Protein AF-Q7WXR9-F1 (afdb_monomer)

Nearest PDB structures (foldseek):
  2a3v-assembly1_D  TM=2.619E-01  e=4.541E+00  Vibrio cholerae O1 biovar El Tor str. N16961

Radius of gyration: 15.4 Å; Cα contacts (8 Å, |Δi|>4): 55; chains: 1; bounding box: 36×40×37 Å

Solvent-accessible surface area (backbone atoms only — not comparable to full-atom values): 5994 Å² total; per-residue (Å²): 142,75,81,87,66,77,50,71,37,52,57,32,43,6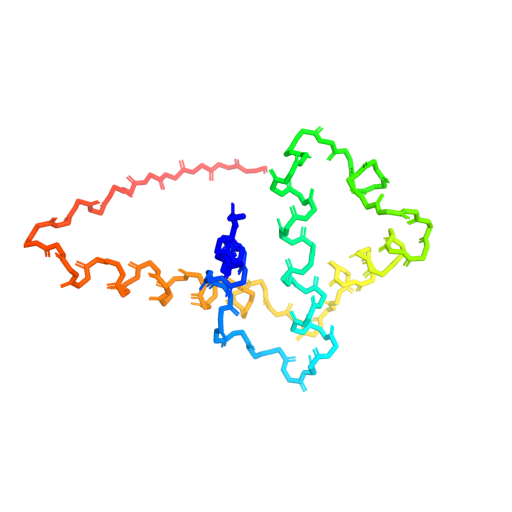7,74,49,69,74,91,38,74,68,55,35,54,46,55,37,52,50,48,44,34,41,68,77,32,75,89,49,53,68,66,74,36,36,96,42,69,74,50,28,56,50,50,53,54,61,76,65,42,87,89,59,58,70,60,58,68,46,47,24,40,53,50,44,49,52,56,57,51,71,78,44,97,75,82,86,86,86,82,86,88,86,88,134

Sequence (96 aa):
MKREATSWAAAEFKDIDLGDQRLNKRAVLLAERLAEKPTASIPSACGGWAETAAAYRFLAQDELDWRDILAPHWQSSAERMRACEVVLCIQDTTEL

Structure (mmCIF, N/CA/C/O backbone):
data_AF-Q7WXR9-F1
#
_entry.id   AF-Q7WXR9-F1
#
loop_
_atom_site.group_PDB
_atom_site.id
_atom_site.type_symbol
_atom_site.label_atom_id
_atom_site.label_alt_id
_atom_site.label_comp_id
_atom_site.label_asym_id
_atom_site.label_entity_id
_atom_site.label_seq_id
_atom_site.pdbx_PDB_ins_code
_atom_site.Cartn_x
_atom_site.Cartn_y
_atom_site.Cartn_z
_atom_site.occupancy
_atom_site.B_iso_or_equiv
_atom_site.auth_seq_id
_atom_site.auth_comp_id
_atom_site.auth_asym_id
_atom_site.auth_atom_id
_atom_site.pdbx_PDB_model_num
ATOM 1 N N . MET A 1 1 ? 14.101 25.081 9.491 1.00 45.28 1 MET A N 1
ATOM 2 C CA . MET A 1 1 ? 12.987 24.535 10.293 1.00 45.28 1 MET A CA 1
ATOM 3 C C . MET A 1 1 ? 12.158 23.613 9.409 1.00 45.28 1 MET A C 1
ATOM 5 O O . MET A 1 1 ? 11.341 24.114 8.656 1.00 45.28 1 MET A O 1
ATOM 9 N N . LYS A 1 2 ? 12.402 22.301 9.432 1.00 38.97 2 LYS A N 1
ATOM 10 C CA . LYS A 1 2 ? 11.483 21.278 8.907 1.00 38.97 2 LYS A CA 1
ATOM 11 C C . LYS A 1 2 ? 11.719 20.031 9.754 1.00 38.97 2 LYS A C 1
ATOM 13 O O . LYS A 1 2 ? 12.835 19.529 9.786 1.00 38.97 2 LYS A O 1
ATOM 18 N N . ARG A 1 3 ? 10.710 19.615 10.521 1.00 43.66 3 ARG A N 1
ATOM 19 C CA . ARG A 1 3 ? 10.681 18.267 11.093 1.00 43.66 3 ARG A CA 1
ATOM 20 C C . ARG A 1 3 ? 10.724 17.322 9.892 1.00 43.66 3 ARG A C 1
ATOM 22 O O . ARG A 1 3 ? 9.887 17.486 9.007 1.00 43.66 3 ARG A O 1
ATOM 29 N N . GLU A 1 4 ? 11.677 16.397 9.834 1.00 51.50 4 GLU A N 1
ATOM 30 C CA . GLU A 1 4 ? 11.507 15.210 8.993 1.00 51.50 4 GLU A CA 1
ATOM 31 C C . GLU A 1 4 ? 10.364 14.417 9.623 1.00 51.50 4 GLU A C 1
ATOM 33 O O . GLU A 1 4 ? 10.553 13.608 10.526 1.00 51.50 4 GLU A O 1
ATOM 38 N N . ALA A 1 5 ? 9.139 14.787 9.259 1.00 67.12 5 ALA A N 1
ATOM 39 C CA . ALA A 1 5 ? 7.988 13.964 9.539 1.00 67.12 5 ALA A CA 1
ATOM 40 C C . ALA A 1 5 ? 8.131 12.735 8.643 1.00 67.12 5 ALA A C 1
ATOM 42 O O . ALA A 1 5 ? 8.292 12.882 7.430 1.00 67.12 5 ALA A O 1
ATOM 43 N N . THR A 1 6 ? 8.103 11.550 9.250 1.00 80.12 6 THR A N 1
ATOM 44 C CA . THR A 1 6 ? 7.933 10.280 8.543 1.00 80.12 6 THR A CA 1
ATOM 45 C C . THR A 1 6 ? 6.868 10.452 7.458 1.00 80.12 6 THR A C 1
ATOM 47 O O . THR A 1 6 ? 5.803 11.011 7.739 1.00 80.12 6 THR A O 1
ATOM 50 N N . SER A 1 7 ? 7.166 10.038 6.221 1.00 92.88 7 SER A N 1
ATOM 51 C CA . SER A 1 7 ? 6.210 10.154 5.116 1.00 92.88 7 SER A CA 1
ATOM 52 C C . SER A 1 7 ? 4.918 9.409 5.456 1.00 92.88 7 SER A C 1
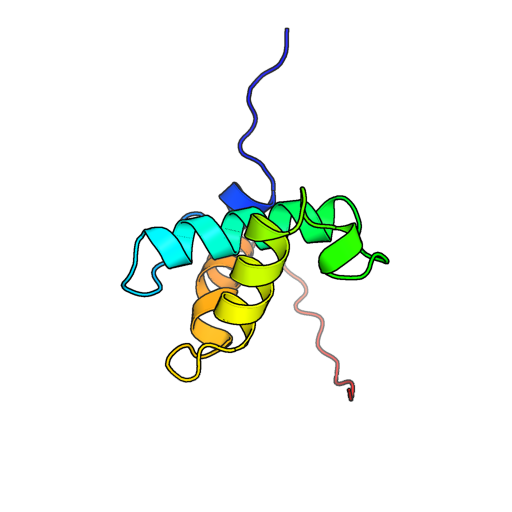ATOM 54 O O . SER A 1 7 ? 4.919 8.479 6.265 1.00 92.88 7 SER A O 1
ATOM 56 N N . TRP A 1 8 ? 3.806 9.801 4.829 1.00 95.38 8 TRP A N 1
ATOM 57 C CA . TRP A 1 8 ? 2.539 9.089 5.009 1.00 95.38 8 TRP A CA 1
ATOM 58 C C . TRP A 1 8 ? 2.703 7.588 4.733 1.00 95.38 8 TRP A C 1
ATOM 60 O O . TRP A 1 8 ? 2.321 6.772 5.565 1.00 95.38 8 TRP A O 1
ATOM 70 N N . ALA A 1 9 ? 3.356 7.223 3.627 1.00 97.38 9 ALA A N 1
ATOM 71 C CA . ALA A 1 9 ? 3.587 5.827 3.275 1.00 97.38 9 ALA A CA 1
ATOM 72 C C . ALA A 1 9 ? 4.440 5.107 4.330 1.00 97.38 9 ALA A C 1
ATOM 74 O O . ALA A 1 9 ? 4.082 4.021 4.772 1.00 97.38 9 ALA A O 1
ATOM 75 N N . ALA A 1 10 ? 5.535 5.716 4.793 1.00 97.00 10 ALA A N 1
ATOM 76 C CA . ALA A 1 10 ? 6.365 5.113 5.831 1.00 97.00 10 ALA A CA 1
ATOM 77 C C . ALA A 1 10 ? 5.612 4.942 7.163 1.00 97.00 10 ALA A C 1
ATOM 79 O O . ALA A 1 10 ? 5.904 4.008 7.903 1.00 97.00 10 ALA A O 1
ATOM 80 N N . ALA A 1 11 ? 4.635 5.803 7.462 1.00 96.81 11 ALA A N 1
ATOM 81 C CA . ALA A 1 11 ? 3.763 5.638 8.620 1.00 96.81 11 ALA A CA 1
ATOM 82 C C . ALA A 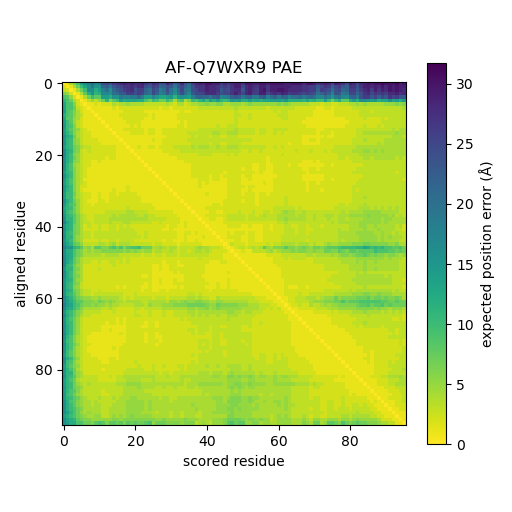1 11 ? 2.733 4.510 8.424 1.00 96.81 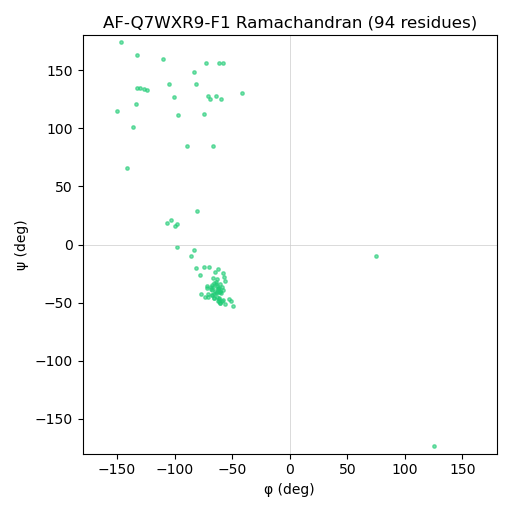11 ALA A C 1
ATOM 84 O O . ALA A 1 11 ? 2.570 3.696 9.326 1.00 96.81 11 ALA A O 1
ATOM 85 N N . GLU A 1 12 ? 2.068 4.429 7.264 1.00 97.81 12 GLU A N 1
ATOM 86 C CA . GLU A 1 12 ? 1.071 3.380 6.983 1.00 97.81 12 GLU A CA 1
ATOM 87 C C . GLU A 1 12 ? 1.685 1.981 6.886 1.00 97.81 12 GLU A C 1
ATOM 89 O O . GLU A 1 12 ? 1.073 1.006 7.315 1.00 97.81 12 GLU A O 1
ATOM 94 N N . PHE A 1 13 ? 2.893 1.882 6.334 1.00 97.81 13 PHE A N 1
ATOM 95 C CA . PHE A 1 13 ? 3.605 0.626 6.102 1.00 97.81 13 PHE A CA 1
ATOM 96 C C . PHE A 1 13 ? 4.720 0.382 7.133 1.00 97.81 13 PHE A C 1
ATOM 98 O O . PHE A 1 13 ? 5.647 -0.377 6.863 1.00 97.81 13 PHE A O 1
ATOM 105 N N . LYS A 1 14 ? 4.662 1.023 8.309 1.00 96.12 14 LYS A N 1
ATOM 106 C CA . LYS A 1 14 ? 5.733 0.968 9.325 1.00 96.12 14 LYS A CA 1
ATOM 107 C C . LYS A 1 14 ? 6.102 -0.458 9.773 1.00 96.12 14 LYS A C 1
ATOM 109 O O . LYS A 1 14 ? 7.268 -0.709 10.061 1.00 96.12 14 LYS A O 1
ATOM 114 N N . ASP A 1 15 ? 5.126 -1.368 9.771 1.00 96.88 15 ASP A N 1
ATOM 115 C CA . ASP A 1 15 ? 5.260 -2.766 10.207 1.00 96.88 15 ASP A CA 1
ATOM 116 C C . ASP A 1 15 ? 5.255 -3.752 9.023 1.00 96.88 15 ASP A C 1
ATOM 118 O O . ASP A 1 15 ? 4.976 -4.937 9.197 1.00 96.88 15 ASP A O 1
ATOM 122 N N . ILE A 1 16 ? 5.516 -3.279 7.796 1.00 97.81 16 ILE A N 1
ATOM 123 C CA . ILE A 1 16 ? 5.506 -4.149 6.617 1.00 97.81 16 ILE A CA 1
ATOM 124 C C . ILE A 1 16 ? 6.608 -5.214 6.698 1.00 97.81 16 ILE A C 1
ATOM 126 O O . ILE A 1 16 ? 7.793 -4.902 6.860 1.00 97.81 16 ILE A O 1
ATOM 130 N N . ASP A 1 17 ? 6.211 -6.472 6.513 1.00 97.06 17 ASP A N 1
ATOM 131 C CA . ASP A 1 17 ? 7.119 -7.608 6.411 1.00 97.06 17 ASP A CA 1
ATOM 132 C C . ASP A 1 17 ? 6.710 -8.541 5.267 1.00 97.06 17 ASP A C 1
ATOM 134 O O . ASP A 1 17 ? 5.784 -9.335 5.385 1.00 97.06 17 ASP A O 1
ATOM 138 N N . LEU A 1 18 ? 7.420 -8.421 4.147 1.00 96.75 18 LEU A N 1
ATOM 139 C CA . LEU A 1 18 ? 7.278 -9.264 2.961 1.00 96.75 18 LEU A CA 1
ATOM 140 C C . LEU A 1 18 ? 8.366 -10.353 2.907 1.00 96.75 18 LEU A C 1
ATOM 142 O O . LEU A 1 18 ? 8.657 -10.879 1.835 1.00 96.75 18 LEU A O 1
ATOM 146 N N . GLY A 1 19 ? 9.067 -10.624 4.017 1.00 95.81 19 GLY A N 1
ATOM 147 C CA . GLY A 1 19 ? 10.154 -11.608 4.087 1.00 95.81 19 GLY A CA 1
ATOM 148 C C . GLY A 1 19 ? 11.482 -11.170 3.446 1.00 95.81 19 GLY A C 1
ATOM 149 O O . GLY A 1 19 ? 12.511 -11.808 3.665 1.00 95.81 19 GLY A O 1
ATOM 150 N N . ASP A 1 20 ? 11.507 -10.054 2.707 1.00 96.25 20 ASP A N 1
ATOM 151 C CA . ASP A 1 20 ? 12.719 -9.432 2.161 1.00 96.25 20 ASP A CA 1
ATOM 152 C C . ASP A 1 20 ? 12.712 -7.917 2.417 1.00 96.25 20 ASP A C 1
ATOM 154 O O . ASP A 1 20 ? 11.869 -7.169 1.919 1.00 96.25 20 ASP A O 1
ATOM 158 N N . GLN A 1 21 ? 13.726 -7.422 3.133 1.00 96.88 21 GLN A N 1
ATOM 159 C CA . GLN A 1 21 ? 13.870 -5.995 3.444 1.00 96.88 21 GLN A CA 1
ATOM 160 C C . GLN A 1 21 ? 13.911 -5.093 2.199 1.00 96.88 21 GLN A C 1
ATOM 162 O O . GLN A 1 21 ? 13.555 -3.914 2.268 1.00 96.88 21 GLN A O 1
ATOM 167 N N . ARG A 1 22 ? 14.371 -5.606 1.053 1.00 95.88 22 ARG A N 1
ATOM 168 C CA . ARG A 1 22 ? 14.378 -4.881 -0.223 1.00 95.88 22 ARG A CA 1
ATOM 169 C C . ARG A 1 22 ? 12.963 -4.733 -0.772 1.00 95.88 22 ARG A C 1
ATOM 171 O O . ARG A 1 22 ? 12.664 -3.672 -1.318 1.00 95.88 22 ARG A O 1
ATOM 178 N N . LEU A 1 23 ? 12.114 -5.751 -0.611 1.00 96.62 23 LEU A N 1
ATOM 179 C CA . LEU A 1 23 ? 10.696 -5.689 -0.971 1.00 96.62 23 LEU A CA 1
ATOM 180 C C . LEU A 1 23 ? 9.955 -4.716 -0.049 1.00 96.62 23 LEU A C 1
ATOM 182 O O . LEU A 1 23 ? 9.254 -3.844 -0.553 1.00 96.62 23 LEU A O 1
ATOM 186 N N . ASN A 1 24 ? 10.221 -4.753 1.260 1.00 97.75 24 ASN A N 1
ATOM 187 C CA . ASN A 1 24 ? 9.643 -3.812 2.231 1.00 97.75 24 ASN A CA 1
ATOM 188 C C . ASN A 1 24 ? 9.952 -2.357 1.843 1.00 97.75 24 ASN A C 1
ATOM 190 O O . ASN A 1 24 ? 9.054 -1.534 1.680 1.00 97.75 24 ASN A O 1
ATOM 194 N N . LYS A 1 25 ? 11.231 -2.042 1.592 1.00 97.00 25 LYS A N 1
ATOM 195 C CA . LYS A 1 25 ? 11.649 -0.702 1.138 1.00 97.00 25 LYS A CA 1
ATOM 196 C C . LYS A 1 25 ? 11.021 -0.318 -0.201 1.00 97.00 25 LYS A C 1
ATOM 198 O O . LYS A 1 25 ? 10.698 0.850 -0.413 1.00 97.00 25 LYS A O 1
ATOM 203 N N . ARG A 1 26 ? 10.868 -1.280 -1.119 1.00 96.75 26 ARG A N 1
ATOM 204 C CA . ARG A 1 26 ? 10.267 -1.044 -2.437 1.00 96.75 26 ARG A CA 1
ATOM 205 C C . ARG A 1 26 ? 8.785 -0.706 -2.329 1.00 96.75 26 ARG A C 1
ATOM 207 O O . ARG A 1 26 ? 8.364 0.220 -3.014 1.00 96.75 26 ARG A O 1
ATOM 214 N N . ALA A 1 27 ? 8.035 -1.414 -1.489 1.00 97.31 27 ALA A N 1
ATOM 215 C CA . ALA A 1 27 ? 6.617 -1.162 -1.258 1.00 97.31 27 ALA A CA 1
ATOM 216 C C . ALA A 1 27 ? 6.384 0.269 -0.750 1.00 97.31 27 ALA A C 1
ATOM 218 O O . ALA A 1 27 ? 5.596 1.007 -1.339 1.00 97.31 27 ALA A O 1
ATOM 219 N N . VAL A 1 28 ? 7.149 0.693 0.266 1.00 97.81 28 VAL A N 1
ATOM 220 C CA . VAL A 1 28 ? 7.068 2.056 0.819 1.00 97.81 28 VAL A CA 1
ATOM 221 C C . VAL A 1 28 ? 7.400 3.100 -0.245 1.00 97.81 28 VAL A C 1
ATOM 223 O O . VAL A 1 28 ? 6.609 4.011 -0.473 1.00 97.81 28 VAL A O 1
ATOM 226 N N . LEU A 1 29 ? 8.524 2.943 -0.954 1.00 97.00 29 LEU A N 1
ATOM 227 C CA . LEU A 1 29 ? 8.931 3.883 -2.003 1.00 97.00 29 LEU A CA 1
ATOM 228 C C . LEU A 1 29 ? 7.890 3.982 -3.128 1.00 97.00 29 LEU A C 1
ATOM 230 O O . LEU A 1 29 ? 7.613 5.073 -3.624 1.00 97.00 29 LEU A O 1
ATOM 234 N N . LEU A 1 30 ? 7.313 2.854 -3.553 1.00 96.75 30 LEU A N 1
ATOM 235 C CA . LEU A 1 30 ? 6.298 2.852 -4.602 1.00 96.75 30 LEU A CA 1
ATOM 236 C C . LEU A 1 30 ? 5.031 3.582 -4.138 1.00 96.75 30 LEU A C 1
ATOM 238 O O . LEU A 1 30 ? 4.507 4.405 -4.886 1.00 96.75 30 LEU A O 1
ATOM 242 N N . ALA A 1 31 ? 4.584 3.351 -2.901 1.00 97.12 31 ALA A N 1
ATOM 243 C CA . ALA A 1 31 ? 3.456 4.074 -2.320 1.00 97.12 31 ALA A CA 1
ATOM 244 C C . ALA A 1 31 ? 3.713 5.590 -2.243 1.00 97.12 31 ALA A C 1
ATOM 246 O O . ALA A 1 31 ? 2.819 6.367 -2.572 1.00 97.12 31 ALA A O 1
ATOM 247 N N . GLU A 1 32 ? 4.931 6.026 -1.897 1.00 96.62 32 GLU A N 1
ATOM 248 C CA . GLU A 1 32 ? 5.312 7.448 -1.931 1.00 96.62 32 GLU A CA 1
ATOM 249 C C . GLU A 1 32 ? 5.195 8.034 -3.341 1.00 96.62 32 GLU A C 1
ATOM 251 O O . GLU A 1 32 ? 4.535 9.054 -3.537 1.00 96.62 32 GLU A O 1
ATOM 256 N N . ARG A 1 33 ? 5.783 7.373 -4.346 1.00 96.44 33 ARG A N 1
ATOM 257 C CA . ARG A 1 33 ? 5.783 7.869 -5.734 1.00 96.44 33 ARG A CA 1
ATOM 258 C C . ARG A 1 33 ? 4.388 7.948 -6.333 1.00 96.44 33 ARG A C 1
ATOM 260 O O . ARG A 1 33 ? 4.076 8.912 -7.032 1.00 96.44 33 ARG A O 1
ATOM 267 N N . LEU A 1 34 ? 3.557 6.939 -6.076 1.00 96.12 34 LEU A N 1
ATOM 268 C CA . LEU A 1 34 ? 2.183 6.909 -6.567 1.00 96.12 34 LEU A CA 1
ATOM 269 C C . LEU A 1 34 ? 1.307 7.929 -5.827 1.00 96.12 34 LEU A C 1
ATOM 271 O O . LEU A 1 34 ? 0.490 8.583 -6.466 1.00 96.12 34 LEU A O 1
ATOM 275 N N . ALA A 1 35 ? 1.522 8.152 -4.526 1.00 95.81 35 ALA A N 1
ATOM 276 C CA . ALA A 1 35 ? 0.819 9.195 -3.776 1.00 95.81 35 ALA A CA 1
ATOM 277 C C . ALA A 1 35 ? 1.202 10.619 -4.227 1.00 95.81 35 ALA A C 1
ATOM 279 O O . ALA A 1 35 ? 0.346 11.501 -4.260 1.00 95.81 35 ALA A O 1
ATOM 280 N N . GLU A 1 36 ? 2.461 10.854 -4.617 1.00 95.62 36 GLU A N 1
ATOM 281 C CA . GLU A 1 36 ? 2.915 12.140 -5.172 1.00 95.62 36 GLU A CA 1
ATOM 282 C C . GLU A 1 36 ? 2.284 12.451 -6.542 1.00 95.62 36 GLU A C 1
ATOM 284 O O . GLU A 1 36 ? 2.134 13.621 -6.906 1.00 95.62 36 GLU A O 1
ATOM 289 N N . LYS A 1 37 ? 1.934 11.420 -7.323 1.00 95.75 37 LYS A N 1
ATOM 290 C CA . LYS A 1 37 ? 1.428 11.538 -8.701 1.00 95.75 37 LYS A CA 1
ATOM 291 C C . LYS A 1 37 ? 0.302 10.519 -8.983 1.00 95.75 37 LYS A C 1
ATOM 293 O O . LYS A 1 37 ? 0.471 9.649 -9.838 1.00 95.75 37 LYS A O 1
ATOM 298 N N . PRO A 1 38 ? -0.868 10.638 -8.332 1.00 95.75 38 PRO A N 1
ATOM 299 C CA . PRO A 1 38 ? -1.891 9.582 -8.296 1.00 95.75 38 PRO A CA 1
ATOM 300 C C . PRO A 1 38 ? -2.533 9.252 -9.648 1.00 95.75 38 PRO A C 1
ATOM 302 O O . PRO A 1 38 ? -3.040 8.154 -9.839 1.00 95.75 38 PRO A O 1
ATOM 305 N N . THR A 1 39 ? -2.512 10.186 -10.601 1.00 97.31 39 THR A N 1
ATOM 306 C CA . THR A 1 39 ? -3.061 9.990 -11.953 1.00 97.31 39 THR A CA 1
ATOM 307 C C . THR A 1 39 ? -1.995 9.616 -12.983 1.00 97.31 39 THR A C 1
ATOM 309 O O . THR A 1 39 ? -2.306 9.463 -14.164 1.00 97.31 39 THR A O 1
ATOM 312 N N . ALA A 1 40 ? -0.723 9.551 -12.583 1.00 97.19 40 ALA A N 1
ATOM 313 C CA . ALA A 1 40 ? 0.373 9.267 -13.493 1.00 97.19 40 ALA A CA 1
ATOM 314 C C . ALA A 1 40 ? 0.531 7.758 -13.709 1.00 97.19 40 ALA A C 1
ATOM 316 O O . ALA A 1 40 ? 0.316 6.949 -12.810 1.00 97.19 40 ALA A O 1
ATOM 317 N N . SER A 1 41 ? 0.981 7.380 -14.906 1.00 97.75 41 SER A N 1
ATOM 318 C CA . SER A 1 41 ? 1.433 6.010 -15.156 1.00 97.75 41 SER A CA 1
ATOM 319 C C . SER A 1 41 ? 2.634 5.656 -14.264 1.00 97.75 41 SER A C 1
ATOM 321 O O . SER A 1 41 ? 3.393 6.548 -13.876 1.00 97.75 41 SER A O 1
ATOM 323 N N . ILE A 1 42 ? 2.871 4.363 -14.002 1.00 97.06 42 ILE A N 1
ATOM 324 C CA . ILE A 1 42 ? 4.037 3.899 -13.221 1.00 97.06 42 ILE A CA 1
ATOM 325 C C . ILE A 1 42 ? 5.361 4.495 -13.754 1.00 97.06 42 ILE A C 1
ATOM 327 O O . ILE A 1 42 ? 6.097 5.080 -12.957 1.00 97.06 42 ILE A O 1
ATOM 331 N N . PRO A 1 43 ? 5.664 4.464 -15.074 1.00 96.94 43 PRO A N 1
ATOM 332 C CA . PRO A 1 43 ? 6.879 5.091 -15.603 1.00 96.94 43 PRO A CA 1
ATOM 333 C C . PRO A 1 43 ? 6.970 6.603 -15.363 1.00 96.94 43 PRO A C 1
ATOM 335 O O . PRO A 1 43 ? 8.061 7.130 -15.176 1.00 96.94 43 PRO A O 1
ATOM 338 N N . SER A 1 44 ? 5.837 7.313 -15.383 1.00 96.94 44 SER A N 1
ATOM 339 C CA . SER A 1 44 ? 5.786 8.762 -15.143 1.00 96.94 44 SER A CA 1
ATOM 340 C C . SER A 1 44 ? 5.890 9.123 -13.654 1.00 96.94 44 SER A C 1
ATOM 342 O O . SER A 1 44 ? 6.331 10.227 -13.306 1.00 96.94 44 SER A O 1
ATOM 344 N N . ALA A 1 45 ? 5.473 8.213 -12.770 1.00 96.94 45 ALA A N 1
ATOM 345 C CA . ALA A 1 45 ? 5.571 8.373 -11.327 1.00 96.94 45 ALA A CA 1
ATOM 346 C C . ALA A 1 45 ? 7.003 8.132 -10.816 1.00 96.94 45 ALA A C 1
ATOM 348 O O . ALA A 1 45 ? 7.502 8.922 -10.013 1.00 96.94 45 ALA A O 1
ATOM 349 N N . CYS A 1 46 ? 7.679 7.100 -11.330 1.00 95.81 46 CYS A N 1
ATOM 350 C CA . CYS A 1 46 ? 9.031 6.700 -10.931 1.00 95.81 46 CYS A CA 1
ATOM 351 C C . CYS A 1 46 ? 10.147 7.649 -11.425 1.00 95.81 46 CYS A C 1
ATOM 353 O O . CYS A 1 46 ? 10.026 8.326 -12.445 1.00 95.81 46 CYS A O 1
ATOM 355 N N . GLY A 1 47 ? 11.289 7.653 -10.729 1.00 89.75 47 GLY A N 1
ATOM 356 C CA . GLY A 1 47 ? 12.471 8.485 -10.994 1.00 89.75 47 GLY A CA 1
ATOM 357 C C . GLY A 1 47 ? 13.403 7.979 -12.102 1.00 89.75 47 GLY A C 1
ATOM 358 O O . GLY A 1 47 ? 14.606 8.229 -12.054 1.00 89.75 47 GLY A O 1
ATOM 359 N N . GLY A 1 48 ? 12.878 7.256 -13.095 1.00 94.31 48 GLY A N 1
ATOM 360 C CA . GLY A 1 48 ? 13.637 6.760 -14.248 1.00 94.31 48 GLY A CA 1
ATOM 361 C C . GLY A 1 48 ? 13.529 5.251 -14.474 1.00 94.31 48 GLY A C 1
ATOM 362 O O . GLY A 1 48 ? 12.758 4.544 -13.820 1.00 94.31 48 GLY A O 1
ATOM 363 N N . TRP A 1 49 ? 14.313 4.745 -15.432 1.00 96.38 49 TRP A N 1
ATOM 364 C CA . TRP A 1 49 ? 14.180 3.372 -15.938 1.00 96.38 49 TRP A CA 1
ATOM 365 C C . TRP A 1 49 ? 14.412 2.295 -14.874 1.00 96.38 49 TRP A C 1
ATOM 367 O O . TRP A 1 49 ? 13.613 1.371 -14.751 1.00 96.38 49 TRP A O 1
ATOM 377 N N . ALA A 1 50 ? 15.482 2.417 -14.082 1.00 96.56 50 ALA A N 1
ATOM 378 C CA . ALA A 1 50 ? 15.820 1.418 -13.068 1.00 96.56 50 ALA A CA 1
ATOM 379 C C . ALA A 1 50 ? 14.718 1.278 -12.005 1.00 96.56 50 ALA A C 1
ATOM 381 O O . ALA A 1 50 ? 14.371 0.167 -11.607 1.00 96.56 50 ALA A O 1
ATOM 382 N N . GLU A 1 51 ? 14.140 2.401 -11.573 1.00 96.50 51 GLU A N 1
ATOM 383 C CA . GLU A 1 51 ? 13.040 2.411 -10.610 1.00 96.50 51 GLU A CA 1
ATOM 384 C C . GLU A 1 51 ? 11.744 1.880 -11.229 1.00 96.50 51 GLU A C 1
ATOM 386 O O . GLU A 1 51 ? 11.085 1.044 -10.620 1.00 96.50 51 GLU A O 1
ATOM 391 N N . THR A 1 52 ? 11.440 2.273 -12.469 1.00 97.81 52 THR A N 1
ATOM 392 C CA . THR A 1 52 ? 10.281 1.770 -13.226 1.00 97.81 52 THR A CA 1
ATOM 393 C C . THR A 1 52 ? 10.334 0.249 -13.384 1.00 97.81 52 THR A C 1
ATOM 395 O O . THR A 1 52 ? 9.363 -0.446 -13.096 1.00 97.81 52 TH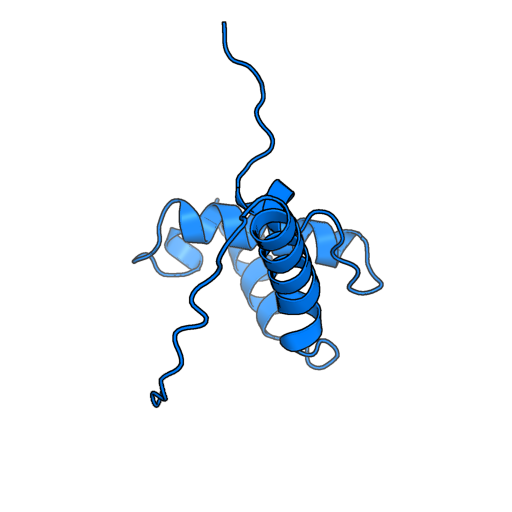R A O 1
ATOM 398 N N . ALA A 1 53 ? 11.484 -0.296 -13.792 1.00 97.88 53 ALA A N 1
ATOM 399 C CA . ALA A 1 53 ? 11.670 -1.737 -13.930 1.00 97.88 53 ALA A CA 1
ATOM 400 C C . ALA A 1 53 ? 11.511 -2.463 -12.586 1.00 97.88 53 ALA A C 1
ATOM 402 O O . ALA A 1 53 ? 10.930 -3.545 -12.530 1.00 97.88 53 ALA A O 1
ATOM 403 N N . ALA A 1 54 ? 12.002 -1.872 -11.493 1.00 96.88 54 ALA A N 1
ATOM 404 C CA . ALA A 1 54 ? 11.834 -2.436 -10.161 1.00 96.88 54 ALA A CA 1
ATOM 405 C C . ALA A 1 54 ? 10.375 -2.392 -9.678 1.00 96.88 54 ALA A C 1
ATOM 407 O O . ALA A 1 54 ? 9.941 -3.342 -9.034 1.00 96.88 54 ALA A O 1
ATOM 408 N N . ALA A 1 55 ? 9.622 -1.338 -10.010 1.00 97.19 55 ALA A N 1
ATOM 409 C CA . ALA A 1 55 ? 8.195 -1.241 -9.710 1.00 97.19 55 ALA A CA 1
ATOM 410 C C . ALA A 1 55 ? 7.402 -2.346 -10.419 1.00 97.19 55 ALA A C 1
ATOM 412 O O . ALA A 1 55 ? 6.662 -3.077 -9.768 1.00 97.19 55 ALA A O 1
ATOM 413 N N . TYR A 1 56 ? 7.624 -2.551 -11.720 1.00 97.25 56 TYR A N 1
ATOM 414 C CA . TYR A 1 56 ? 6.964 -3.642 -12.444 1.00 97.25 56 TYR A CA 1
ATOM 415 C C . TYR A 1 56 ? 7.348 -5.025 -11.914 1.00 97.25 56 TYR A C 1
ATOM 417 O O . TYR A 1 56 ? 6.476 -5.868 -11.754 1.00 97.25 56 TYR A O 1
ATOM 425 N N . ARG A 1 57 ? 8.626 -5.264 -11.586 1.00 96.56 57 ARG A N 1
ATOM 426 C CA . ARG A 1 57 ? 9.052 -6.540 -10.979 1.00 96.56 57 ARG A CA 1
ATOM 427 C C . ARG A 1 57 ? 8.407 -6.786 -9.621 1.00 96.56 57 ARG A C 1
ATOM 429 O O . ARG A 1 57 ? 8.103 -7.930 -9.316 1.00 96.56 57 ARG A O 1
ATOM 436 N N . PHE A 1 58 ? 8.230 -5.734 -8.822 1.00 96.81 58 PHE A N 1
ATOM 437 C CA . PHE A 1 58 ? 7.546 -5.812 -7.535 1.00 96.81 58 PHE A CA 1
ATOM 438 C C . PHE A 1 58 ? 6.063 -6.163 -7.709 1.00 96.81 58 PHE A C 1
ATOM 440 O O . PHE A 1 58 ? 5.569 -7.062 -7.045 1.00 96.81 58 PHE A O 1
ATOM 447 N N . LEU A 1 59 ? 5.370 -5.502 -8.640 1.00 95.06 59 LEU A N 1
ATOM 448 C CA . LEU A 1 59 ? 3.951 -5.762 -8.915 1.00 95.06 59 LEU A CA 1
ATOM 449 C C . LEU A 1 59 ? 3.698 -7.116 -9.595 1.00 95.06 59 LEU A C 1
ATOM 451 O O . LEU A 1 59 ? 2.576 -7.605 -9.567 1.00 95.06 59 LEU A O 1
ATOM 455 N N . ALA A 1 60 ? 4.725 -7.706 -10.205 1.00 95.50 60 ALA A N 1
ATOM 456 C CA . ALA A 1 60 ? 4.684 -9.022 -10.836 1.00 95.50 60 ALA A CA 1
ATOM 457 C C . ALA A 1 60 ? 5.239 -10.145 -9.934 1.00 95.50 60 ALA A C 1
ATOM 459 O O . ALA A 1 60 ? 5.648 -11.183 -10.447 1.00 95.50 60 ALA A O 1
ATOM 460 N N . GLN A 1 61 ? 5.350 -9.934 -8.616 1.00 93.62 61 GLN A N 1
ATOM 461 C CA . GLN A 1 61 ? 5.740 -11.002 -7.689 1.00 93.62 61 GLN A CA 1
ATOM 462 C C . GLN A 1 61 ? 4.571 -11.970 -7.479 1.00 93.62 61 GLN A C 1
ATOM 464 O O . GLN A 1 61 ? 3.591 -11.610 -6.836 1.00 93.62 61 GLN A O 1
ATOM 469 N N . ASP A 1 62 ? 4.709 -13.207 -7.958 1.00 92.00 62 ASP A N 1
ATOM 470 C CA . ASP A 1 62 ? 3.701 -14.260 -7.757 1.00 92.00 62 ASP A CA 1
ATOM 471 C C . ASP A 1 62 ? 3.694 -14.821 -6.323 1.00 92.00 62 ASP A C 1
ATOM 473 O O . ASP A 1 62 ? 2.724 -15.441 -5.895 1.00 92.00 62 ASP A O 1
ATOM 477 N N . GLU A 1 63 ? 4.783 -14.617 -5.576 1.00 91.44 63 GLU A N 1
ATOM 478 C CA . GLU A 1 63 ? 4.947 -15.116 -4.203 1.00 91.44 63 GLU A CA 1
ATOM 479 C C . GLU A 1 63 ? 4.362 -14.176 -3.136 1.00 91.44 63 GLU A C 1
ATOM 481 O O . GLU A 1 63 ? 4.284 -14.561 -1.971 1.00 91.44 63 GLU A O 1
ATOM 486 N N . LEU A 1 64 ? 3.955 -12.956 -3.509 1.00 92.69 64 LEU A N 1
ATOM 487 C CA . LEU A 1 64 ? 3.357 -11.988 -2.587 1.00 92.69 64 LEU A C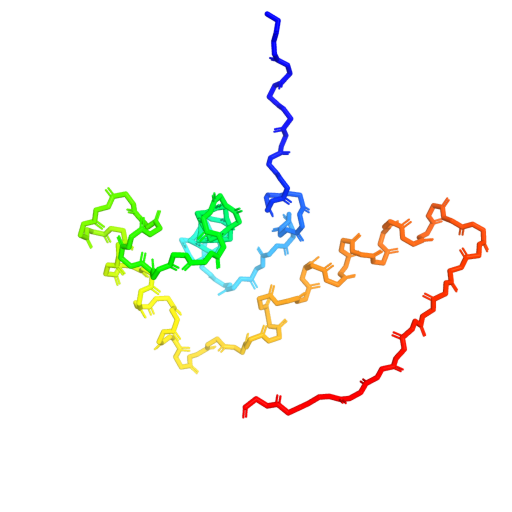A 1
ATOM 488 C C . LEU A 1 64 ? 1.833 -11.977 -2.734 1.00 92.69 64 LEU A C 1
ATOM 490 O O . LEU A 1 64 ? 1.319 -11.739 -3.828 1.00 92.69 64 LEU A O 1
ATOM 494 N N . ASP A 1 65 ? 1.098 -12.139 -1.632 1.00 94.25 65 ASP A N 1
ATOM 495 C CA . ASP A 1 65 ? -0.331 -11.830 -1.618 1.00 94.25 65 ASP A CA 1
ATOM 496 C C . ASP A 1 65 ? -0.503 -10.312 -1.422 1.00 94.25 65 ASP A C 1
ATOM 498 O O . ASP A 1 65 ? 0.164 -9.675 -0.603 1.00 94.25 65 ASP A O 1
ATOM 502 N N . TRP A 1 66 ? -1.428 -9.688 -2.154 1.00 93.94 66 TRP A N 1
ATOM 503 C CA . TRP A 1 66 ? -1.741 -8.263 -1.980 1.00 93.94 66 TRP A CA 1
ATOM 504 C C . TRP A 1 66 ? -2.192 -7.936 -0.547 1.00 93.94 66 TRP A C 1
ATOM 506 O O . TRP A 1 66 ? -2.043 -6.799 -0.090 1.00 93.94 66 TRP A O 1
ATOM 516 N N . ARG A 1 67 ? -2.725 -8.926 0.180 1.00 96.19 67 ARG A N 1
ATOM 517 C CA . ARG A 1 67 ? -3.075 -8.809 1.598 1.00 96.19 67 ARG A CA 1
ATOM 518 C C . ARG A 1 67 ? -1.855 -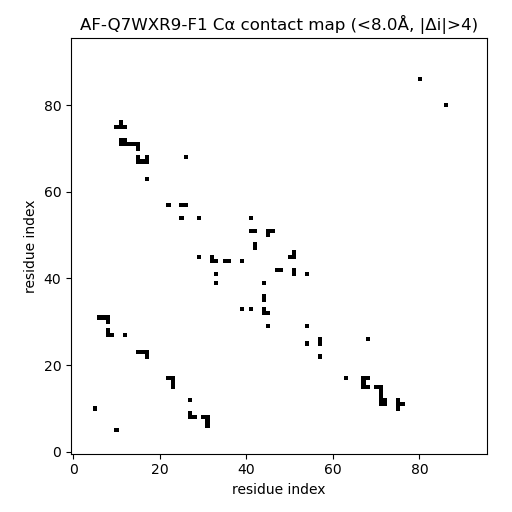8.571 2.473 1.00 96.19 67 ARG A C 1
ATOM 520 O O . ARG A 1 67 ? -1.978 -7.810 3.425 1.00 96.19 67 ARG A O 1
ATOM 527 N N . ASP A 1 68 ? -0.698 -9.139 2.141 1.00 95.19 68 ASP A N 1
ATOM 528 C CA . ASP A 1 68 ? 0.546 -8.917 2.890 1.00 95.19 68 ASP A CA 1
ATOM 529 C C . ASP A 1 68 ? 1.001 -7.457 2.761 1.00 95.19 68 ASP A C 1
ATOM 531 O O . ASP A 1 68 ? 1.508 -6.856 3.708 1.00 95.19 68 ASP A O 1
ATOM 535 N N . ILE A 1 69 ? 0.731 -6.845 1.602 1.00 95.94 69 ILE A N 1
ATOM 536 C CA . ILE A 1 69 ? 0.993 -5.425 1.357 1.00 95.94 69 ILE A CA 1
ATOM 537 C C . ILE A 1 69 ? 0.012 -4.551 2.155 1.00 95.94 69 ILE A C 1
ATOM 539 O O . ILE A 1 69 ? 0.439 -3.585 2.783 1.00 95.94 69 ILE A O 1
ATOM 543 N N . LEU A 1 70 ? -1.292 -4.863 2.160 1.00 97.00 70 LEU A N 1
ATOM 544 C CA . LEU A 1 70 ? -2.306 -4.034 2.835 1.00 97.00 70 LEU A CA 1
ATOM 545 C C . LEU A 1 70 ? -2.431 -4.269 4.349 1.00 97.00 70 LEU A C 1
ATOM 547 O O . LEU A 1 70 ? -2.915 -3.382 5.054 1.00 97.00 70 LEU A O 1
ATOM 551 N N . ALA A 1 71 ? -1.971 -5.406 4.869 1.00 97.88 71 ALA A N 1
ATOM 552 C CA . ALA A 1 71 ? -2.005 -5.737 6.293 1.00 97.88 71 ALA A CA 1
ATOM 553 C C . ALA A 1 71 ? -1.467 -4.624 7.217 1.00 97.88 71 ALA A C 1
ATOM 555 O O . ALA A 1 71 ? -2.206 -4.211 8.119 1.00 97.88 71 ALA A O 1
ATOM 556 N N . PRO A 1 72 ? -0.251 -4.075 7.016 1.00 97.94 72 PRO A N 1
ATOM 557 C CA . PRO A 1 72 ? 0.257 -2.987 7.856 1.00 97.94 72 PRO A CA 1
ATOM 558 C C . PRO A 1 72 ? -0.577 -1.700 7.741 1.00 97.94 72 PRO A C 1
ATOM 560 O O . PRO A 1 72 ? -0.763 -0.998 8.735 1.00 97.94 72 PRO A O 1
ATOM 563 N N . HIS A 1 73 ? -1.172 -1.413 6.578 1.00 97.75 73 HIS A N 1
ATOM 564 C CA . HIS A 1 73 ? -2.073 -0.268 6.420 1.00 97.75 73 HIS A CA 1
ATOM 565 C C . HIS A 1 73 ? -3.375 -0.441 7.224 1.00 97.75 73 HIS A C 1
ATOM 567 O O . HIS A 1 73 ? -3.861 0.508 7.853 1.00 97.75 73 HIS A O 1
ATOM 573 N N . TRP A 1 74 ? -3.934 -1.655 7.272 1.00 97.81 74 TRP A N 1
ATOM 574 C CA . TRP A 1 74 ? -5.079 -1.957 8.138 1.00 97.81 74 TRP A CA 1
ATOM 575 C C . TRP A 1 74 ? -4.721 -1.849 9.619 1.00 97.81 74 TRP A C 1
ATOM 577 O O . TRP A 1 74 ? -5.508 -1.303 10.392 1.00 97.81 74 TRP A O 1
ATOM 587 N N . GLN A 1 75 ? -3.533 -2.310 10.018 1.00 98.12 75 GLN A N 1
ATOM 588 C CA . GLN A 1 75 ? -3.041 -2.160 11.390 1.00 98.12 75 GLN A CA 1
ATOM 589 C C . GLN A 1 75 ? -2.895 -0.680 11.765 1.00 98.12 75 GLN A C 1
ATOM 591 O O . GLN A 1 75 ? -3.448 -0.256 12.779 1.00 98.12 75 GLN A O 1
ATOM 596 N N . SER A 1 76 ? -2.261 0.123 10.908 1.00 97.75 76 SER A N 1
ATOM 597 C CA . SER A 1 76 ? -2.143 1.578 11.068 1.00 97.75 76 SER A CA 1
ATOM 598 C C . SER A 1 76 ? -3.512 2.265 11.158 1.00 97.75 76 SER A C 1
ATOM 600 O O . SER A 1 76 ? -3.724 3.163 11.978 1.00 97.75 76 SER A O 1
ATOM 602 N N . SER A 1 77 ? -4.488 1.807 10.372 1.00 97.38 77 SER A N 1
ATOM 603 C CA . SER A 1 77 ? -5.870 2.290 10.451 1.00 97.38 77 SER A CA 1
ATOM 604 C C . SER A 1 77 ? -6.527 1.930 11.784 1.00 97.38 77 SER A C 1
ATOM 606 O O . SER A 1 77 ? -7.099 2.803 12.437 1.00 97.38 77 SER A O 1
ATOM 608 N N . ALA A 1 78 ? -6.385 0.684 12.240 1.00 97.50 78 ALA A N 1
ATOM 609 C CA . ALA A 1 78 ? -6.907 0.232 13.526 1.00 97.50 78 ALA A CA 1
ATOM 610 C C . ALA A 1 78 ? -6.261 0.970 14.711 1.00 97.50 78 ALA A C 1
ATOM 612 O O . ALA A 1 78 ? -6.931 1.267 15.697 1.00 97.50 78 ALA A O 1
ATOM 613 N N . GLU A 1 79 ? -4.975 1.311 14.629 1.00 97.38 79 GLU A N 1
ATOM 614 C CA . GLU A 1 79 ? -4.308 2.134 15.638 1.00 97.38 79 GLU A CA 1
ATOM 615 C C . GLU A 1 79 ? -4.895 3.539 15.727 1.00 97.38 79 GLU A C 1
ATOM 617 O O . GLU A 1 79 ? -5.177 4.005 16.831 1.00 97.38 79 GLU A O 1
ATOM 622 N N . ARG A 1 80 ? -5.137 4.197 14.585 1.00 97.00 80 ARG A N 1
ATOM 623 C CA . ARG A 1 80 ? -5.819 5.499 14.568 1.00 97.00 80 ARG A CA 1
ATOM 624 C C . ARG A 1 80 ? -7.225 5.400 15.155 1.00 97.00 80 ARG A C 1
ATOM 626 O O . ARG A 1 80 ? -7.609 6.261 15.939 1.00 97.00 80 ARG A O 1
ATOM 633 N N . MET A 1 81 ? -7.960 4.333 14.834 1.00 97.88 81 MET A N 1
ATOM 634 C CA . MET A 1 81 ? -9.306 4.083 15.366 1.00 97.88 81 MET A CA 1
ATOM 635 C C . MET A 1 81 ? -9.332 3.986 16.896 1.00 97.88 81 MET A C 1
ATOM 637 O O . MET A 1 81 ? -10.271 4.480 17.509 1.00 97.88 81 MET A O 1
ATOM 641 N N . ARG A 1 82 ? -8.303 3.402 17.530 1.00 97.88 82 ARG A N 1
ATOM 642 C CA . ARG A 1 82 ? -8.225 3.286 19.003 1.00 97.88 82 ARG A CA 1
ATOM 643 C C . ARG A 1 82 ? -8.177 4.637 19.722 1.00 97.88 82 ARG A C 1
ATOM 645 O O . ARG A 1 82 ? -8.478 4.688 20.909 1.00 97.88 82 ARG A O 1
ATOM 652 N N . ALA A 1 83 ? -7.784 5.711 19.035 1.00 97.56 83 ALA A N 1
ATOM 653 C CA . ALA A 1 83 ? -7.773 7.061 19.594 1.00 97.56 83 ALA A CA 1
ATOM 654 C C . ALA A 1 83 ? -9.146 7.761 19.519 1.00 97.56 83 ALA A C 1
ATOM 656 O O . ALA A 1 83 ? -9.289 8.875 20.021 1.00 97.56 83 ALA A O 1
ATOM 657 N N . CYS A 1 84 ? -10.144 7.137 18.889 1.00 97.88 84 CYS A N 1
ATOM 658 C CA . CYS A 1 84 ? -11.483 7.685 18.711 1.00 97.88 84 CYS A CA 1
ATOM 659 C C . CYS A 1 84 ? -12.482 7.006 19.660 1.00 97.88 84 CYS A C 1
ATOM 661 O O . CYS A 1 84 ? -12.484 5.787 19.797 1.00 97.88 84 CYS A O 1
ATOM 663 N N . GLU A 1 85 ? -13.374 7.788 20.274 1.00 98.31 85 GLU A N 1
ATOM 664 C CA . GLU A 1 85 ? -14.464 7.259 21.113 1.00 98.31 85 GLU A CA 1
ATOM 665 C C . GLU A 1 85 ? -15.515 6.503 20.284 1.00 98.31 85 GLU A C 1
ATOM 667 O O . GLU A 1 85 ? -16.027 5.466 20.698 1.00 98.31 85 GLU A O 1
ATOM 672 N N . VAL A 1 86 ? -15.810 7.011 19.086 1.00 98.25 86 VAL A N 1
ATOM 673 C CA . VAL A 1 86 ? -16.755 6.421 18.134 1.00 98.25 86 VAL A CA 1
ATOM 674 C C . VAL A 1 86 ? -16.083 6.340 16.769 1.00 98.25 86 VAL A C 1
ATOM 676 O O . VAL A 1 86 ? -15.476 7.310 16.313 1.00 98.25 86 VAL A O 1
ATOM 679 N N . VAL A 1 87 ? -16.223 5.195 16.100 1.00 98.19 87 VAL A N 1
ATOM 680 C CA . VAL A 1 87 ? -15.758 4.983 14.724 1.00 98.19 87 VAL A CA 1
ATOM 681 C C . VAL A 1 87 ? -16.924 4.523 13.858 1.00 98.19 87 VAL A C 1
ATOM 683 O O . VAL A 1 87 ? -17.664 3.618 14.235 1.00 98.19 87 VAL A O 1
ATOM 686 N N . LEU A 1 88 ? -17.073 5.137 12.684 1.00 98.06 88 LEU A N 1
ATOM 687 C CA . LEU A 1 88 ? -18.048 4.731 11.676 1.00 98.06 88 LEU A CA 1
ATOM 688 C C . LEU A 1 88 ? -17.361 3.846 10.629 1.00 98.06 88 LEU A C 1
ATOM 690 O O . LEU A 1 88 ? -16.540 4.327 9.850 1.00 98.06 88 LEU A O 1
ATOM 694 N N . CYS A 1 89 ? -17.704 2.559 10.599 1.00 95.94 89 CYS A N 1
ATOM 695 C CA . CYS A 1 89 ? -17.196 1.609 9.606 1.00 95.94 89 CYS A CA 1
ATOM 696 C C . CYS A 1 89 ? -18.111 1.596 8.377 1.00 95.94 89 CYS A C 1
ATOM 698 O O . CYS A 1 89 ? -19.026 0.780 8.286 1.00 95.94 89 CYS A O 1
ATOM 700 N N . I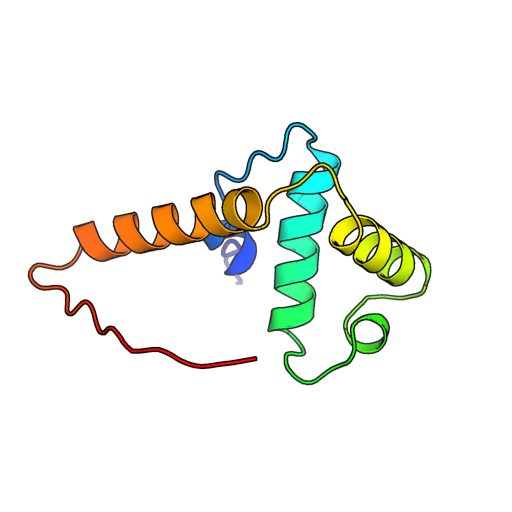LE A 1 90 ? -17.888 2.532 7.454 1.00 96.69 90 ILE A N 1
ATOM 701 C CA . ILE A 1 90 ? -18.659 2.608 6.209 1.00 96.69 90 ILE A CA 1
ATOM 702 C C . ILE A 1 90 ? -18.266 1.437 5.304 1.00 96.69 90 ILE A C 1
ATOM 704 O O . ILE A 1 90 ? -17.081 1.223 5.051 1.00 96.69 90 ILE A O 1
ATOM 708 N N . GLN A 1 91 ? -19.256 0.688 4.823 1.00 97.38 91 GLN A N 1
ATOM 709 C CA . GLN A 1 91 ? -19.059 -0.457 3.941 1.00 97.38 91 GLN A CA 1
ATOM 710 C C . GLN A 1 91 ? -19.911 -0.294 2.685 1.00 97.38 91 GLN A C 1
ATOM 712 O O . GLN A 1 91 ? -21.086 0.055 2.767 1.00 97.38 91 GLN A O 1
ATOM 717 N N . ASP A 1 92 ? -19.289 -0.554 1.541 1.00 97.75 92 ASP A N 1
ATOM 718 C CA . ASP A 1 92 ? -19.918 -0.594 0.223 1.00 97.75 92 ASP A CA 1
ATOM 719 C C . ASP A 1 92 ? -19.210 -1.661 -0.636 1.00 97.75 92 ASP A C 1
ATOM 721 O O . ASP A 1 92 ? -18.233 -2.276 -0.189 1.00 97.75 92 ASP A O 1
ATOM 725 N N . THR A 1 93 ? -19.702 -1.948 -1.838 1.00 97.56 93 THR A N 1
ATOM 726 C CA . THR A 1 93 ? -19.088 -2.894 -2.782 1.00 97.56 93 THR A CA 1
ATOM 727 C C . THR A 1 93 ? -19.008 -2.272 -4.171 1.00 97.56 93 THR A C 1
ATOM 729 O O . THR A 1 93 ? -19.970 -1.690 -4.656 1.00 97.56 93 THR A O 1
ATOM 732 N N . THR A 1 94 ? -17.849 -2.414 -4.816 1.00 97.31 94 THR A N 1
ATOM 733 C CA . THR A 1 94 ? -17.581 -1.931 -6.177 1.00 97.31 94 THR A CA 1
ATOM 734 C C . THR A 1 94 ? -16.920 -3.032 -7.000 1.00 97.31 94 THR A C 1
ATOM 736 O O . THR A 1 94 ? -16.377 -3.986 -6.442 1.00 97.31 94 THR A O 1
ATOM 739 N N . GLU A 1 95 ? -16.9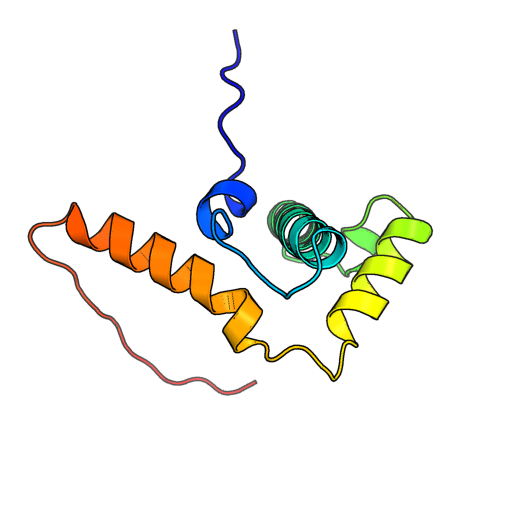33 -2.873 -8.319 1.00 97.12 95 GLU A N 1
ATOM 740 C CA . GLU A 1 95 ? -16.254 -3.746 -9.282 1.00 97.12 95 GLU A CA 1
ATOM 741 C C . GLU A 1 95 ? -15.065 -3.010 -9.928 1.00 97.12 95 GLU A C 1
ATOM 743 O O . GLU A 1 95 ? -14.999 -1.776 -9.866 1.00 97.12 95 GLU A O 1
ATOM 748 N N . LEU A 1 96 ? -14.119 -3.770 -10.497 1.00 91.25 96 LEU A N 1
ATOM 749 C CA . LEU A 1 96 ? -12.911 -3.289 -11.184 1.00 91.25 96 LEU A CA 1
ATOM 750 C C . LEU A 1 96 ? -12.857 -3.803 -12.624 1.00 91.25 96 LEU A C 1
ATOM 752 O O . LEU A 1 96 ? -13.162 -5.001 -12.821 1.00 91.25 96 LEU A O 1
#

Secondary structure (DSSP, 8-state):
-------HHHHHTTT---S-HHHHHHHHHHHHHHHHSTTS-HHHHSSSHHHHHHHHHHHT-TT--HHHHHHHHHHHHHHHHTT-S-----------

InterPro domains:
  IPR012337 Ribonuclease H-like superfamily [SSF53098] (3-96)
  IPR014735 Transposase, Tn5-like, N-terminal [NF049926] (7-62)
  IPR014735 Transposase, Tn5-like, N-terminal [PF14706] (6-63)
  IPR038215 Transposase, Tn5-like, N-terminal domain superfamily [G3DSA:1.10.246.40] (2-64)

pLDDT: mean 93.87, std 10.92, range [38.97, 98.31]

Organism: Cupriavidus necator (strain ATCC 17699 / DSM 428 / KCTC 22496 / NCIMB 10442 / H16 / Stanier 337) (NCBI:txid381666)

Mean predicted aligned error: 4.09 Å

Foldseek 3Di:
DDPPDQDPLCLLLVPQDPPDPVLSVLLSVQVVLCVVPVPDDLCRSDPHDVNSVVNVVSVPDPSDDVCSSCVSNVVSVVVVVVVDPDDDDDDDDDDD